Protein AF-A0A537ZYX0-F1 (afdb_monomer)

Mean predicted aligned error: 9.36 Å

Secondary structure (DSSP, 8-state):
-------TT-------TTS-EEEEEEE--SSPPEEEEEE-SSSPEEEEEEEEEE-SSTT----SS-TTSSEEEEEEEEEEESEEEEEEPTTEEEEEEEEEPP-----

Structure (mmCIF, N/CA/C/O backbone):
data_AF-A0A537ZYX0-F1
#
_entry.id   AF-A0A537ZYX0-F1
#
loop_
_atom_site.group_PDB
_atom_site.id
_atom_site.type_symbol
_atom_site.label_atom_id
_atom_site.label_alt_id
_atom_site.label_comp_id
_atom_site.label_asym_id
_atom_site.label_entity_id
_atom_site.label_seq_id
_atom_site.pdbx_PDB_ins_code
_atom_site.Cartn_x
_atom_site.Cartn_y
_atom_site.Cartn_z
_atom_site.occupancy
_atom_site.B_iso_or_equiv
_atom_site.auth_seq_id
_atom_site.auth_comp_id
_atom_site.auth_asym_id
_atom_site.auth_atom_id
_atom_site.pdbx_PDB_model_num
ATOM 1 N N . MET A 1 1 ? 2.240 -6.102 23.734 1.00 39.19 1 MET A N 1
ATOM 2 C CA . MET A 1 1 ? 1.396 -6.406 22.558 1.00 39.19 1 MET A CA 1
ATOM 3 C C . MET A 1 1 ? 2.169 -7.359 21.671 1.00 39.19 1 MET A C 1
ATOM 5 O O . MET A 1 1 ? 3.277 -7.013 21.280 1.00 39.19 1 MET A O 1
ATOM 9 N N . GLN A 1 2 ? 1.643 -8.554 21.417 1.00 29.19 2 GLN A N 1
ATOM 10 C CA . GLN A 1 2 ? 2.287 -9.540 20.555 1.00 29.19 2 GLN A CA 1
ATOM 11 C C . GLN A 1 2 ? 1.428 -9.696 19.305 1.00 29.19 2 GLN A C 1
ATOM 13 O O . GLN A 1 2 ? 0.425 -10.392 19.309 1.00 29.19 2 GLN A O 1
ATOM 18 N N . LEU A 1 3 ? 1.807 -9.011 18.229 1.00 44.59 3 LEU A N 1
ATOM 19 C CA . LEU A 1 3 ? 1.122 -9.152 16.950 1.00 44.59 3 LEU A CA 1
ATOM 20 C C . LEU A 1 3 ? 1.593 -10.456 16.300 1.00 44.59 3 LEU A C 1
ATOM 22 O O . LEU A 1 3 ? 2.694 -10.538 15.755 1.00 44.59 3 LEU A O 1
ATOM 26 N N . GLY A 1 4 ? 0.765 -11.496 16.395 1.00 32.22 4 GLY A N 1
ATOM 27 C CA . GLY A 1 4 ? 0.979 -12.768 15.714 1.00 32.22 4 GLY A CA 1
ATOM 28 C C . GLY A 1 4 ? 0.856 -12.592 14.204 1.00 32.22 4 GLY A C 1
ATOM 29 O O . GLY A 1 4 ? -0.239 -12.644 13.650 1.00 32.22 4 GLY A O 1
ATOM 30 N N . VAL A 1 5 ? 1.982 -12.382 13.525 1.00 44.59 5 VAL A N 1
ATOM 31 C CA . VAL A 1 5 ? 2.035 -12.330 12.064 1.00 44.59 5 VAL A CA 1
ATOM 32 C C . VAL A 1 5 ? 2.894 -13.497 11.572 1.00 44.59 5 VAL A C 1
ATOM 34 O O . VAL A 1 5 ? 4.108 -13.342 11.436 1.00 44.59 5 VAL A O 1
ATOM 37 N N . PRO A 1 6 ? 2.315 -14.680 11.284 1.00 38.88 6 PRO A N 1
ATOM 38 C CA . PRO A 1 6 ? 3.043 -15.740 10.607 1.00 38.88 6 PRO A CA 1
ATOM 39 C C . PRO A 1 6 ? 3.127 -15.364 9.124 1.00 38.88 6 PRO A C 1
ATOM 41 O O . PRO A 1 6 ? 2.340 -15.809 8.294 1.00 38.88 6 PRO A O 1
ATOM 44 N N . LEU A 1 7 ? 4.047 -14.466 8.778 1.00 48.28 7 LEU A N 1
ATOM 45 C CA . LEU A 1 7 ? 4.360 -14.147 7.390 1.00 48.28 7 LEU A CA 1
ATOM 46 C C . LEU A 1 7 ? 5.829 -14.476 7.151 1.00 48.28 7 LEU A C 1
ATOM 48 O O . LEU A 1 7 ? 6.707 -13.634 7.336 1.00 48.28 7 LEU A O 1
ATOM 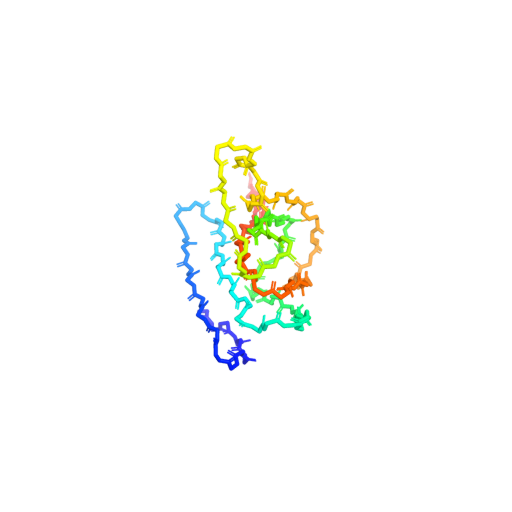52 N N . ALA A 1 8 ? 6.087 -15.716 6.734 1.00 36.00 8 ALA A N 1
ATOM 53 C CA . ALA A 1 8 ? 7.405 -16.155 6.296 1.00 36.00 8 ALA A CA 1
ATOM 54 C C . ALA A 1 8 ? 8.005 -15.134 5.304 1.00 36.00 8 ALA A C 1
ATOM 56 O O . ALA A 1 8 ? 7.384 -14.788 4.296 1.00 36.00 8 ALA A O 1
ATOM 57 N N . GLY A 1 9 ? 9.193 -14.611 5.625 1.00 38.75 9 GLY A N 1
ATOM 58 C CA . GLY A 1 9 ? 9.973 -13.727 4.751 1.00 38.75 9 GLY A CA 1
ATOM 59 C C . GLY A 1 9 ? 9.588 -12.238 4.720 1.00 38.75 9 GLY A C 1
ATOM 60 O O . GLY A 1 9 ? 10.052 -11.533 3.819 1.00 38.75 9 GLY A O 1
ATOM 61 N N . LYS A 1 10 ? 8.771 -11.730 5.658 1.00 50.34 10 LYS A N 1
ATOM 62 C CA . LYS A 1 10 ? 8.333 -10.318 5.676 1.00 50.34 10 LYS A CA 1
ATOM 63 C C . LYS A 1 10 ? 8.862 -9.560 6.896 1.00 50.34 10 LYS A C 1
ATOM 65 O O . LYS A 1 10 ? 8.783 -10.050 8.014 1.00 50.34 10 LYS A O 1
ATOM 70 N N . GLN A 1 11 ? 9.380 -8.355 6.665 1.00 45.97 11 GLN A N 1
ATOM 71 C CA . GLN A 1 11 ? 9.804 -7.426 7.713 1.00 45.97 11 GLN A CA 1
ATOM 72 C C . GLN A 1 11 ? 8.678 -6.420 7.967 1.00 45.97 11 GLN A C 1
ATOM 74 O O . GLN A 1 11 ? 8.112 -5.893 7.009 1.00 45.97 11 GLN A O 1
ATOM 79 N N . ALA A 1 12 ? 8.366 -6.178 9.237 1.00 52.12 12 ALA A N 1
ATOM 80 C CA . ALA A 1 12 ? 7.428 -5.166 9.701 1.00 52.12 12 ALA A CA 1
ATOM 81 C C . ALA A 1 12 ? 8.176 -4.215 10.643 1.00 52.12 12 ALA A C 1
ATOM 83 O O . ALA A 1 12 ? 8.887 -4.670 11.536 1.00 52.12 12 ALA A O 1
ATOM 84 N N . LEU A 1 13 ? 8.029 -2.911 10.426 1.00 54.00 13 LEU A N 1
ATOM 85 C CA . LEU A 1 13 ? 8.497 -1.861 11.331 1.00 54.00 13 LEU A CA 1
ATOM 86 C C . LEU A 1 13 ? 7.262 -1.156 11.883 1.00 54.00 13 LEU A C 1
ATOM 88 O O . LEU A 1 13 ? 6.334 -0.907 11.112 1.00 54.00 13 LEU A O 1
ATOM 92 N N . ILE A 1 14 ? 7.259 -0.894 13.189 1.00 57.06 14 ILE A N 1
ATOM 93 C CA . ILE A 1 14 ? 6.154 -0.258 13.906 1.00 57.06 14 ILE A CA 1
ATOM 94 C C . ILE A 1 14 ? 6.682 1.022 14.560 1.00 57.06 14 ILE A C 1
ATOM 96 O O . ILE A 1 14 ? 7.647 0.964 15.319 1.00 57.06 14 ILE A O 1
ATOM 100 N N . ASP A 1 15 ? 6.043 2.151 14.255 1.00 58.50 15 ASP A N 1
ATOM 101 C CA . ASP A 1 15 ? 6.259 3.462 14.881 1.00 58.50 15 ASP A CA 1
ATOM 102 C C . ASP A 1 15 ? 4.930 3.930 15.508 1.00 58.50 15 ASP A C 1
ATOM 104 O O . ASP A 1 15 ? 3.859 3.634 14.970 1.00 58.50 15 ASP A O 1
ATOM 108 N N . HIS A 1 16 ? 5.009 4.598 16.660 1.00 57.41 16 HIS A N 1
ATOM 109 C CA . HIS A 1 16 ? 3.891 4.963 17.541 1.00 57.41 16 HIS A CA 1
ATOM 110 C C . HIS A 1 16 ? 3.931 6.429 18.010 1.00 57.41 16 HIS A C 1
ATOM 112 O O . HIS A 1 16 ? 3.360 6.771 19.045 1.00 57.41 16 HIS A O 1
ATOM 118 N N . THR A 1 17 ? 4.610 7.305 17.277 1.00 58.88 17 THR A N 1
ATOM 119 C CA . THR A 1 17 ? 4.870 8.696 17.689 1.00 58.88 17 THR A CA 1
ATOM 120 C C . THR A 1 17 ? 3.625 9.584 17.861 1.00 58.88 17 THR A C 1
ATOM 122 O O . THR A 1 17 ? 3.678 10.534 18.637 1.00 58.88 17 THR A O 1
ATOM 125 N N . ASP A 1 18 ? 2.494 9.277 17.218 1.00 66.69 18 ASP A N 1
ATOM 126 C CA . ASP A 1 18 ? 1.258 10.087 17.223 1.00 66.69 18 ASP A CA 1
ATOM 127 C C . ASP A 1 18 ? -0.003 9.304 17.661 1.00 66.69 18 ASP A C 1
ATOM 129 O O . ASP A 1 18 ? -1.133 9.760 17.476 1.00 66.69 18 ASP A O 1
ATOM 133 N N . GLY A 1 19 ? 0.171 8.100 18.218 1.00 67.38 19 GLY A N 1
ATOM 134 C CA . GLY A 1 19 ? -0.928 7.174 18.522 1.00 67.38 19 GLY A CA 1
ATOM 135 C C . GLY A 1 19 ? -1.474 6.420 17.301 1.00 67.38 19 GLY A C 1
ATOM 136 O O . GLY A 1 19 ? -2.299 5.518 17.467 1.00 67.38 19 GLY A O 1
ATOM 137 N N . SER A 1 20 ? -1.000 6.727 16.092 1.00 72.94 20 SER A N 1
ATOM 138 C CA . SER A 1 20 ? -1.216 5.897 14.909 1.00 72.94 20 SER A CA 1
ATOM 139 C C . SER A 1 20 ? -0.265 4.699 14.927 1.00 72.94 20 SER A C 1
ATOM 141 O O . SER A 1 20 ? 0.797 4.716 15.551 1.00 72.94 20 SER A O 1
ATOM 143 N N . LEU A 1 21 ? -0.663 3.620 14.253 1.00 75.12 21 LEU A N 1
ATOM 144 C CA . LEU A 1 21 ? 0.215 2.482 13.991 1.00 75.12 21 LEU A CA 1
ATOM 145 C C . LEU A 1 21 ? 0.659 2.539 12.536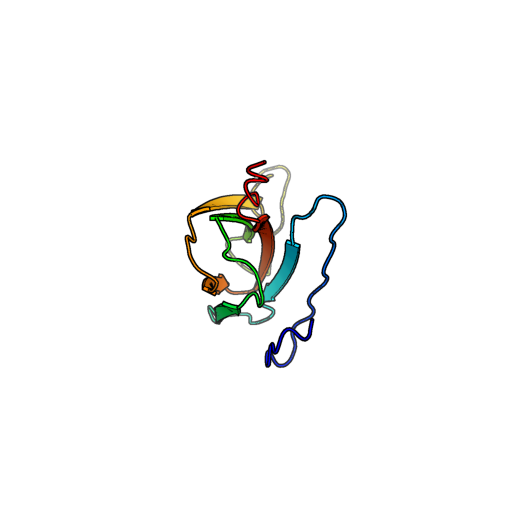 1.00 75.12 21 LEU A C 1
ATOM 147 O O . LEU A 1 21 ? -0.174 2.498 11.629 1.00 75.12 21 LEU A O 1
ATOM 151 N N . TYR A 1 22 ? 1.968 2.584 12.320 1.00 77.69 22 TYR A N 1
ATOM 152 C CA . TYR A 1 22 ? 2.554 2.482 10.989 1.00 77.69 22 TYR A CA 1
ATOM 153 C C . TYR A 1 22 ? 3.038 1.054 10.746 1.00 77.69 22 TYR A C 1
ATOM 155 O O . TYR A 1 22 ? 3.713 0.471 11.587 1.00 77.69 22 TYR A O 1
ATOM 163 N N . LEU A 1 23 ? 2.688 0.480 9.595 1.00 80.12 23 LEU A N 1
ATOM 164 C CA . LEU A 1 23 ? 3.163 -0.829 9.157 1.00 80.12 23 LEU A CA 1
ATOM 165 C C . LEU A 1 23 ? 3.702 -0.735 7.734 1.00 80.12 23 LEU A C 1
ATOM 167 O O . LEU A 1 23 ? 2.994 -0.312 6.822 1.00 80.12 23 LEU A O 1
ATOM 171 N N . ILE A 1 24 ? 4.922 -1.215 7.521 1.00 81.81 24 ILE A N 1
ATOM 172 C CA . ILE A 1 24 ? 5.492 -1.406 6.184 1.00 81.81 24 ILE A CA 1
ATOM 173 C C . ILE A 1 24 ? 5.420 -2.890 5.838 1.00 81.81 24 ILE A C 1
ATOM 175 O O . ILE A 1 24 ? 5.886 -3.733 6.599 1.00 81.81 24 ILE A O 1
ATOM 179 N N . VAL A 1 25 ? 4.843 -3.216 4.681 1.00 83.19 25 VAL A N 1
ATOM 180 C CA . VAL A 1 25 ? 4.760 -4.581 4.160 1.00 83.19 25 VAL A CA 1
ATOM 181 C C . VAL A 1 25 ? 5.292 -4.620 2.737 1.00 83.19 25 VAL A C 1
ATOM 183 O O . VAL A 1 25 ? 4.818 -3.905 1.853 1.00 83.19 25 VAL A O 1
ATOM 186 N N . VAL A 1 26 ? 6.254 -5.507 2.501 1.00 84.00 26 VAL A N 1
ATOM 187 C CA . VAL A 1 26 ? 6.850 -5.723 1.180 1.00 84.00 26 VAL A CA 1
ATOM 188 C C . VAL A 1 26 ? 6.394 -7.071 0.636 1.00 84.00 26 VAL A C 1
ATOM 190 O O . VAL A 1 26 ? 6.565 -8.104 1.288 1.00 84.00 26 VAL A O 1
ATOM 193 N N . ASN A 1 27 ? 5.830 -7.075 -0.571 1.00 85.06 27 ASN A N 1
ATOM 194 C CA . ASN A 1 27 ? 5.660 -8.299 -1.343 1.00 85.06 27 ASN A CA 1
ATOM 195 C C . ASN A 1 27 ? 6.851 -8.465 -2.290 1.00 85.06 27 ASN A C 1
ATOM 197 O O . ASN A 1 27 ? 6.929 -7.790 -3.315 1.00 85.06 27 ASN A O 1
ATOM 201 N N . LYS A 1 28 ? 7.776 -9.359 -1.926 1.00 83.69 28 LYS A N 1
ATOM 202 C CA . LYS A 1 28 ? 8.965 -9.683 -2.729 1.00 83.69 28 LYS A CA 1
ATOM 203 C C . LYS A 1 28 ? 8.670 -10.657 -3.877 1.00 83.69 28 LYS A C 1
ATOM 205 O O . LYS A 1 28 ? 9.538 -10.840 -4.728 1.00 83.69 28 LYS A O 1
ATOM 210 N N . ASP A 1 29 ? 7.487 -11.282 -3.897 1.00 85.31 29 ASP A N 1
ATOM 211 C CA . ASP A 1 29 ? 7.099 -12.197 -4.971 1.00 85.31 29 ASP A CA 1
ATOM 212 C C . ASP A 1 29 ? 6.984 -11.445 -6.296 1.00 85.31 29 ASP A C 1
ATOM 214 O O . ASP A 1 29 ? 6.493 -10.307 -6.350 1.00 85.31 29 ASP A O 1
ATOM 218 N N . ARG A 1 30 ? 7.462 -12.102 -7.357 1.00 81.75 30 ARG A N 1
ATOM 219 C CA . ARG A 1 30 ? 7.586 -11.484 -8.660 1.00 81.75 30 ARG A CA 1
ATOM 220 C C . ARG A 1 30 ? 6.320 -11.427 -9.497 1.00 81.75 30 ARG A C 1
ATOM 222 O O . ARG A 1 30 ? 6.154 -10.532 -10.323 1.00 81.75 30 ARG A O 1
ATOM 229 N N . ALA A 1 31 ? 5.430 -12.379 -9.282 1.00 84.81 31 ALA A N 1
ATOM 230 C CA . ALA A 1 31 ? 4.286 -12.620 -10.149 1.00 84.81 31 ALA A CA 1
ATOM 231 C C . ALA A 1 31 ? 2.971 -12.674 -9.370 1.00 84.81 31 ALA A C 1
ATOM 233 O O . ALA A 1 31 ? 1.912 -12.364 -9.917 1.00 84.81 31 ALA A O 1
ATOM 234 N N . HIS A 1 32 ? 3.022 -13.012 -8.084 1.00 85.88 32 HIS A N 1
ATOM 235 C CA . HIS A 1 32 ? 1.836 -13.345 -7.317 1.00 85.88 32 HIS A CA 1
ATOM 236 C C . HIS A 1 32 ? 1.385 -12.202 -6.415 1.00 85.88 32 HIS A C 1
ATOM 238 O O . HIS A 1 32 ? 2.144 -11.580 -5.663 1.00 85.88 32 HIS A O 1
ATOM 244 N N . THR A 1 33 ? 0.084 -11.928 -6.495 1.00 87.56 33 THR A N 1
ATOM 245 C CA . THR A 1 33 ? -0.592 -11.080 -5.519 1.00 87.56 33 THR A CA 1
ATOM 246 C C . THR A 1 33 ? -0.730 -11.862 -4.222 1.00 87.56 33 THR A C 1
ATOM 248 O O . THR A 1 33 ? -1.269 -12.965 -4.217 1.00 87.56 33 THR A O 1
ATOM 251 N N . MET A 1 34 ? -0.317 -11.260 -3.112 1.00 84.44 34 MET A N 1
ATOM 252 C CA . MET A 1 34 ? -0.487 -11.849 -1.789 1.00 84.44 34 MET A CA 1
ATOM 253 C C . MET A 1 34 ? -1.727 -11.274 -1.115 1.00 84.44 34 MET A C 1
ATOM 255 O O . MET A 1 34 ? -1.884 -10.055 -0.994 1.00 84.44 34 MET A O 1
ATOM 259 N N . HIS A 1 35 ? -2.591 -12.163 -0.640 1.00 86.06 35 HIS A N 1
ATOM 260 C CA . HIS A 1 35 ? -3.754 -11.816 0.164 1.00 86.06 35 HIS A CA 1
ATOM 261 C C . HIS A 1 35 ? -3.421 -12.029 1.637 1.00 86.06 35 HIS A C 1
ATOM 263 O O . HIS A 1 35 ? -2.775 -13.008 2.006 1.00 86.06 35 HIS A O 1
ATOM 269 N N . GLY A 1 36 ? -3.830 -11.092 2.481 1.00 81.12 36 GLY A N 1
ATOM 270 C CA . GLY A 1 36 ? -3.583 -11.177 3.909 1.00 81.12 36 GLY A CA 1
ATOM 271 C C . GLY A 1 36 ? -4.548 -10.320 4.699 1.00 81.12 36 GLY A C 1
ATOM 272 O O . GLY A 1 36 ? -5.443 -9.657 4.169 1.00 81.12 36 GLY A O 1
ATOM 273 N N . SER A 1 37 ? -4.375 -10.337 6.008 1.00 82.69 37 SER A N 1
ATOM 274 C CA . SER A 1 37 ? -5.085 -9.437 6.899 1.00 82.69 37 SER A CA 1
ATOM 275 C C . SER A 1 37 ? -4.136 -8.975 7.983 1.00 82.69 37 SER A C 1
ATOM 277 O O . SER A 1 37 ? -3.370 -9.774 8.511 1.00 82.69 37 SER A O 1
ATOM 279 N N . ILE A 1 38 ? -4.197 -7.688 8.294 1.00 78.69 38 ILE A N 1
ATOM 280 C CA . ILE A 1 38 ? -3.536 -7.127 9.463 1.00 78.69 38 ILE A CA 1
ATOM 281 C C . ILE A 1 38 ? -4.566 -7.186 10.585 1.00 78.69 38 ILE A C 1
ATOM 283 O O . ILE A 1 38 ? -5.635 -6.581 10.474 1.00 78.69 38 ILE A O 1
ATOM 287 N N . LEU A 1 39 ? -4.265 -7.959 11.622 1.00 78.56 39 LEU A N 1
ATOM 288 C CA . LEU A 1 39 ? -5.045 -7.988 12.850 1.00 78.56 39 LEU A CA 1
ATOM 289 C C . LEU A 1 39 ? -4.387 -7.033 13.841 1.00 78.56 39 LEU A C 1
ATOM 291 O O . LEU A 1 39 ? -3.188 -7.142 14.073 1.00 78.56 39 LEU A O 1
ATOM 295 N N . VAL A 1 40 ? -5.162 -6.111 14.403 1.00 71.94 40 VAL A N 1
ATOM 296 C CA . VAL A 1 40 ? -4.708 -5.236 15.488 1.00 71.94 40 VAL A CA 1
ATOM 297 C C . VAL A 1 40 ? -5.413 -5.663 16.761 1.00 71.94 40 VAL A C 1
ATOM 299 O O . VAL A 1 40 ? -6.643 -5.668 16.839 1.00 71.94 40 VAL A O 1
ATOM 302 N N . GLU A 1 41 ? -4.626 -6.056 17.753 1.00 68.94 41 GLU A N 1
ATOM 303 C CA . GLU A 1 41 ? -5.140 -6.389 19.076 1.00 68.94 41 GLU A CA 1
ATOM 304 C C . GLU A 1 41 ? -5.419 -5.114 19.885 1.00 68.94 41 GLU A C 1
ATOM 306 O O . GLU A 1 41 ? -4.726 -4.107 19.750 1.00 68.94 41 GLU A O 1
ATOM 311 N N . GLY A 1 42 ? -6.455 -5.145 20.728 1.00 68.00 42 GLY A N 1
ATOM 312 C CA . GLY A 1 42 ? -6.869 -4.008 21.558 1.00 68.00 42 GLY A CA 1
ATOM 313 C C . GLY A 1 42 ? -7.953 -3.145 20.908 1.00 68.00 42 GLY A C 1
ATOM 314 O O . GLY A 1 42 ? -9.146 -3.346 21.162 1.00 68.00 42 GLY A O 1
ATOM 315 N N . SER A 1 43 ? -7.560 -2.195 20.061 1.00 64.00 43 SER A N 1
ATOM 316 C CA . SER A 1 43 ? -8.456 -1.141 19.560 1.00 64.00 43 SER A CA 1
ATOM 317 C C . SER A 1 43 ? -8.924 -1.377 18.126 1.00 64.00 43 SER A C 1
ATOM 319 O O . SER A 1 43 ? -8.184 -1.864 17.274 1.00 64.00 43 SER A O 1
ATOM 321 N N . ALA A 1 44 ? -10.181 -1.022 17.845 1.00 67.94 44 ALA A N 1
ATOM 322 C CA . ALA A 1 44 ? -10.702 -1.047 16.482 1.00 67.94 44 ALA A CA 1
ATOM 323 C C . ALA A 1 44 ? -10.024 0.031 15.621 1.00 67.94 44 ALA A C 1
ATOM 325 O O . ALA A 1 44 ? -9.792 1.157 16.070 1.00 67.94 44 ALA A O 1
ATOM 326 N N . ILE A 1 45 ? -9.748 -0.311 14.364 1.00 71.25 45 ILE A N 1
ATOM 327 C CA . ILE A 1 45 ? -9.186 0.612 13.381 1.00 71.25 45 ILE A CA 1
ATOM 328 C C . ILE A 1 45 ? -10.354 1.383 12.765 1.00 71.25 45 ILE A C 1
ATOM 330 O O . ILE A 1 45 ? -11.264 0.782 12.188 1.00 71.25 45 ILE A O 1
ATOM 334 N N . LYS A 1 46 ? -10.344 2.718 12.845 1.00 75.81 46 LYS A N 1
ATOM 335 C CA . LYS A 1 46 ? -11.378 3.531 12.181 1.00 75.81 46 LYS A CA 1
ATOM 336 C C . LYS A 1 46 ? -11.108 3.612 10.682 1.00 75.81 46 LYS A C 1
ATOM 338 O O . LYS A 1 46 ? -11.974 3.319 9.856 1.00 75.81 46 LYS A O 1
ATOM 343 N N . SER A 1 47 ? -9.879 3.976 10.340 1.00 78.62 47 SER A N 1
ATOM 344 C CA . SER A 1 47 ? -9.434 4.145 8.963 1.00 78.62 47 SER A CA 1
ATOM 345 C C . SER A 1 47 ? -7.966 3.787 8.822 1.00 78.62 47 SER A C 1
ATOM 347 O O . SER A 1 47 ? -7.179 4.044 9.734 1.00 78.62 47 SER A O 1
ATO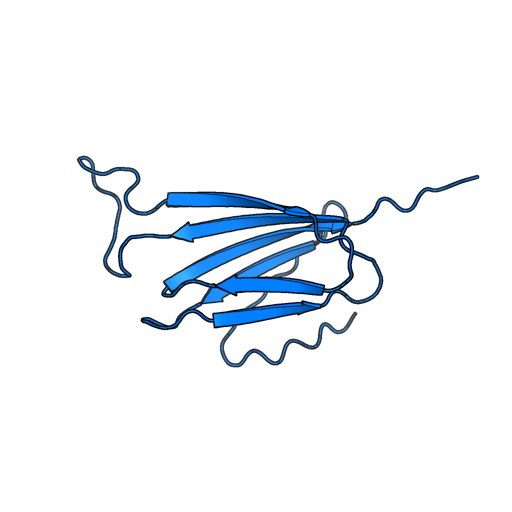M 349 N N . ALA A 1 48 ? -7.604 3.283 7.650 1.00 83.19 48 ALA A N 1
ATOM 350 C CA . ALA A 1 48 ? -6.224 3.092 7.251 1.00 83.19 48 ALA A CA 1
ATOM 351 C C . ALA A 1 48 ? -5.897 3.951 6.026 1.00 83.19 48 ALA A C 1
ATOM 353 O O . ALA A 1 48 ? -6.699 4.025 5.092 1.00 83.19 48 ALA A O 1
ATOM 354 N N . ILE A 1 49 ? -4.732 4.591 6.017 1.00 84.25 49 ILE A N 1
ATOM 355 C CA . ILE A 1 49 ? -4.157 5.210 4.822 1.00 84.25 49 ILE A CA 1
ATOM 356 C C . ILE A 1 49 ? -3.110 4.245 4.291 1.00 84.25 49 ILE A C 1
ATOM 358 O O . ILE A 1 49 ? -2.170 3.879 4.990 1.00 84.25 49 ILE A O 1
ATOM 362 N N . VAL A 1 50 ? -3.316 3.783 3.065 1.00 84.56 50 VAL A N 1
ATOM 363 C CA . VAL A 1 50 ? -2.453 2.812 2.408 1.00 84.56 50 VAL A CA 1
ATOM 364 C C . VAL A 1 50 ? -1.703 3.519 1.295 1.00 84.56 50 VAL A C 1
ATOM 366 O O . VAL A 1 50 ? -2.325 3.949 0.324 1.00 84.56 50 VAL A O 1
ATOM 369 N N . HIS A 1 51 ? -0.383 3.605 1.405 1.00 87.19 51 HIS A N 1
ATOM 370 C CA . HIS A 1 51 ? 0.469 4.044 0.305 1.00 87.19 51 HIS A CA 1
ATOM 371 C C . HIS A 1 51 ? 1.077 2.824 -0.361 1.00 87.19 51 HIS A C 1
ATOM 373 O O . HIS A 1 51 ? 1.604 1.938 0.310 1.00 87.19 51 HIS A O 1
ATOM 379 N N . ARG A 1 52 ? 1.020 2.762 -1.688 1.00 86.94 52 ARG A N 1
ATOM 380 C CA . ARG A 1 52 ? 1.586 1.653 -2.445 1.00 86.94 52 ARG A CA 1
ATOM 381 C C . ARG A 1 52 ? 2.473 2.154 -3.563 1.00 86.94 52 ARG A C 1
ATOM 383 O O . ARG A 1 52 ? 1.988 2.814 -4.476 1.00 86.94 52 ARG A O 1
ATOM 390 N N . LEU A 1 53 ? 3.738 1.759 -3.527 1.00 86.38 53 LEU A N 1
ATOM 391 C CA . LEU A 1 53 ? 4.642 1.921 -4.656 1.00 86.38 53 LEU A CA 1
ATOM 392 C C . LEU A 1 53 ? 4.332 0.831 -5.689 1.00 86.38 53 LEU A C 1
ATOM 394 O O . LEU A 1 53 ? 4.404 -0.361 -5.373 1.00 86.38 53 LEU A O 1
ATOM 398 N N . VAL A 1 54 ? 3.932 1.233 -6.896 1.00 81.69 54 VAL A N 1
ATOM 399 C CA . VAL A 1 54 ? 3.565 0.315 -7.984 1.00 81.69 54 VAL A CA 1
ATOM 400 C C . VAL A 1 54 ? 4.217 0.777 -9.283 1.00 81.69 54 VAL A C 1
ATOM 402 O O . VAL A 1 54 ? 4.279 1.972 -9.560 1.00 81.69 54 VAL A O 1
ATOM 405 N N . GLY A 1 55 ? 4.657 -0.182 -10.091 1.00 83.94 55 GLY A N 1
ATOM 406 C CA . GLY A 1 55 ? 5.073 0.022 -11.475 1.00 83.94 55 GLY A CA 1
ATOM 407 C C . GLY A 1 55 ? 4.513 -1.085 -12.376 1.00 83.94 55 GLY A C 1
ATOM 408 O O . GLY A 1 55 ? 3.969 -2.069 -11.867 1.00 83.94 55 GLY A O 1
ATOM 409 N N . PRO A 1 56 ? 4.629 -0.950 -13.708 1.00 84.75 56 PRO A N 1
ATOM 410 C CA . PRO A 1 56 ? 4.141 -1.952 -14.659 1.00 84.75 56 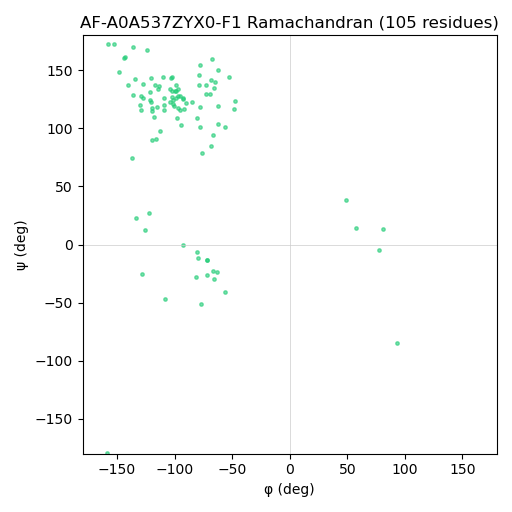PRO A CA 1
ATOM 411 C C . PRO A 1 56 ? 4.908 -3.283 -14.588 1.00 84.75 56 PRO A C 1
ATOM 413 O O . PRO A 1 56 ? 4.378 -4.315 -14.986 1.00 84.75 56 PRO A O 1
ATOM 416 N N . SER A 1 57 ? 6.148 -3.278 -14.088 1.00 83.44 57 SER A N 1
ATOM 417 C CA . SER A 1 57 ? 6.955 -4.475 -13.833 1.00 83.44 57 SER A CA 1
ATOM 418 C C . SER A 1 57 ? 8.044 -4.181 -12.795 1.00 83.44 57 SER A C 1
ATOM 420 O O . SER A 1 57 ? 8.272 -3.026 -12.438 1.00 83.44 57 SER A O 1
ATOM 422 N N . PHE A 1 58 ? 8.763 -5.208 -12.338 1.00 79.38 58 PHE A N 1
ATOM 423 C CA . PHE A 1 58 ? 9.896 -5.054 -11.410 1.00 79.38 58 PHE A CA 1
ATOM 424 C C . PHE A 1 58 ? 11.153 -4.447 -12.018 1.00 79.38 58 PHE A C 1
ATO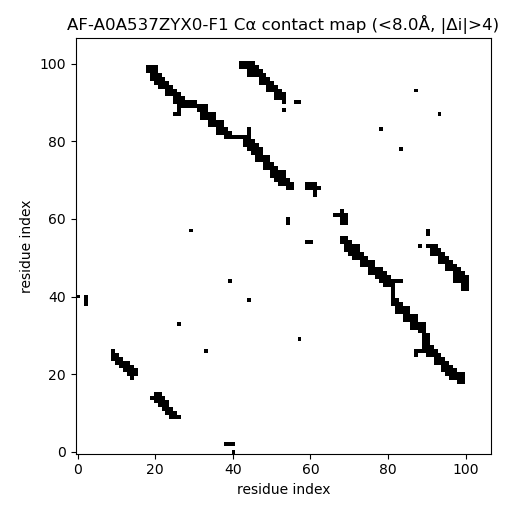M 426 O O . PHE A 1 58 ? 12.066 -4.075 -11.290 1.00 79.38 58 PHE A O 1
ATOM 433 N N . LEU A 1 59 ? 11.199 -4.377 -13.347 1.00 86.19 59 LEU A N 1
ATOM 434 C CA . LEU A 1 59 ? 12.254 -3.707 -14.101 1.00 86.19 59 LEU A CA 1
ATOM 435 C C . LEU A 1 59 ? 11.887 -2.250 -14.406 1.00 86.19 59 LEU A C 1
ATOM 437 O O . LEU A 1 59 ? 12.642 -1.556 -15.080 1.00 86.19 59 LEU A O 1
ATOM 441 N N . ALA A 1 60 ? 10.709 -1.787 -13.982 1.00 87.81 60 ALA A N 1
ATOM 442 C CA . ALA A 1 60 ? 10.290 -0.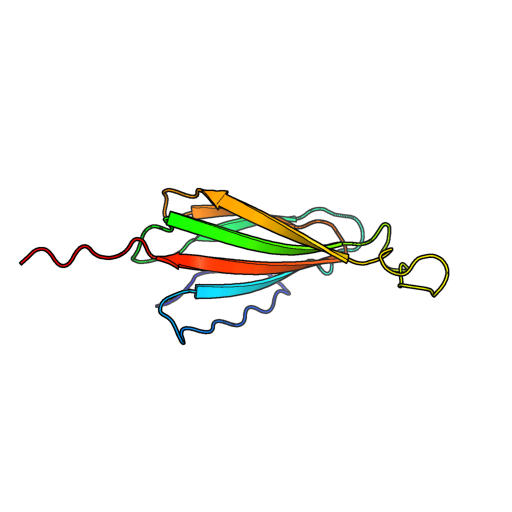420 -14.224 1.00 87.81 60 ALA A CA 1
ATOM 443 C C . ALA A 1 60 ? 11.079 0.555 -13.343 1.00 87.81 60 ALA A C 1
ATOM 445 O O . ALA A 1 60 ? 11.258 0.338 -12.148 1.00 87.81 60 ALA A O 1
ATOM 446 N N . PHE A 1 61 ? 11.491 1.664 -13.946 1.00 90.88 61 PHE A N 1
ATOM 447 C CA . PHE A 1 61 ? 12.083 2.814 -13.277 1.00 90.88 61 PHE A CA 1
ATOM 448 C C . PHE A 1 61 ? 11.612 4.098 -13.966 1.00 90.88 61 PHE A C 1
ATOM 450 O O . PHE A 1 61 ? 11.116 4.062 -15.100 1.00 90.88 61 PHE A O 1
ATOM 457 N N . ASN A 1 62 ? 11.739 5.221 -13.264 1.00 93.56 62 ASN A N 1
ATOM 458 C CA . ASN A 1 62 ? 11.371 6.536 -13.779 1.00 93.56 62 ASN A CA 1
ATOM 459 C C . ASN A 1 62 ? 12.461 7.056 -14.717 1.00 93.56 62 ASN A C 1
ATOM 461 O O . ASN A 1 62 ? 13.649 6.950 -14.420 1.00 93.56 62 ASN A O 1
ATOM 465 N N . THR A 1 63 ? 12.053 7.631 -15.843 1.00 93.94 63 THR A N 1
ATOM 466 C CA . THR A 1 63 ? 12.952 8.292 -16.800 1.00 93.94 63 THR A CA 1
ATOM 467 C C . THR A 1 63 ? 12.490 9.721 -17.031 1.00 93.94 63 THR A C 1
ATOM 469 O O . THR A 1 63 ? 11.367 10.066 -16.678 1.00 93.94 63 THR A O 1
ATOM 472 N N . VAL A 1 64 ? 13.316 10.552 -17.671 1.00 94.94 64 VAL A N 1
ATOM 473 C CA . VAL A 1 64 ? 12.916 11.925 -18.036 1.00 94.94 64 VAL A CA 1
ATOM 474 C C . VAL A 1 64 ? 11.646 11.925 -18.897 1.00 94.94 64 VAL A C 1
ATOM 476 O O . VAL A 1 64 ? 10.745 12.721 -18.661 1.00 94.94 64 VAL A O 1
ATOM 479 N N . ALA A 1 65 ? 11.533 10.985 -19.841 1.00 96.06 65 ALA A N 1
ATOM 480 C CA . ALA A 1 65 ? 10.348 10.839 -20.688 1.00 96.06 65 ALA A CA 1
ATOM 481 C C . ALA A 1 65 ? 9.124 10.273 -19.939 1.00 96.06 65 ALA A C 1
ATOM 483 O O . ALA A 1 65 ? 7.992 10.530 -20.334 1.00 96.06 65 ALA A O 1
ATOM 484 N N . HIS A 1 66 ? 9.337 9.501 -18.866 1.00 93.44 66 HIS A N 1
ATOM 485 C CA . HIS A 1 66 ? 8.273 8.879 -18.070 1.00 93.44 66 HIS A CA 1
ATOM 486 C C . HIS A 1 66 ? 8.571 9.014 -16.564 1.00 93.44 66 HIS A C 1
ATOM 488 O O . HIS A 1 66 ? 8.956 8.032 -15.915 1.00 93.44 66 HIS A O 1
ATOM 494 N N . PRO A 1 67 ? 8.404 10.216 -15.984 1.00 93.31 67 PRO A N 1
ATOM 495 C CA . PRO A 1 67 ? 8.865 10.513 -14.626 1.00 93.31 67 PRO A CA 1
ATOM 496 C C . PRO A 1 67 ? 8.036 9.839 -13.525 1.00 93.31 67 PRO A C 1
ATOM 498 O O . PRO A 1 67 ? 8.471 9.792 -12.380 1.00 93.31 67 PRO A O 1
ATOM 501 N N . GLN A 1 68 ? 6.857 9.303 -13.854 1.00 92.75 68 GLN A N 1
ATOM 502 C CA . GLN A 1 68 ? 5.927 8.674 -12.906 1.00 92.75 68 GLN A CA 1
ATOM 503 C C . GLN A 1 68 ? 5.603 7.216 -13.268 1.00 92.75 68 GLN A C 1
ATOM 505 O O . GLN A 1 68 ? 4.527 6.708 -12.957 1.00 92.75 68 GLN A O 1
ATOM 510 N N . ARG A 1 69 ? 6.523 6.527 -13.951 1.00 90.50 69 ARG A N 1
ATOM 511 C CA . ARG A 1 69 ? 6.350 5.123 -14.359 1.00 90.50 69 ARG A CA 1
ATOM 512 C C . ARG A 1 69 ? 6.298 4.158 -13.167 1.00 90.50 69 ARG A C 1
ATOM 514 O O . ARG A 1 69 ? 5.644 3.120 -13.236 1.00 90.50 69 ARG A O 1
ATOM 521 N N . VAL A 1 70 ? 6.984 4.515 -12.089 1.00 91.56 70 VAL A N 1
ATOM 522 C CA . VAL A 1 70 ? 6.887 3.946 -10.749 1.00 91.56 70 VAL A CA 1
ATOM 523 C C . VAL A 1 70 ? 6.455 5.077 -9.825 1.00 91.56 70 VAL A C 1
ATOM 525 O O . VAL A 1 70 ? 7.157 6.082 -9.686 1.00 91.56 70 VAL A O 1
ATOM 528 N N . SER A 1 71 ? 5.288 4.928 -9.211 1.00 91.12 71 SER A N 1
ATOM 529 C CA . SER A 1 71 ? 4.664 5.988 -8.422 1.00 91.12 71 SER A CA 1
ATOM 530 C C . SER A 1 71 ? 3.940 5.434 -7.201 1.00 91.12 71 SER A C 1
ATOM 532 O O . SER A 1 71 ? 3.631 4.239 -7.103 1.00 91.12 71 SER A O 1
ATOM 534 N N . ILE A 1 72 ? 3.710 6.320 -6.233 1.00 91.44 72 ILE A N 1
ATOM 535 C CA . ILE A 1 72 ? 2.973 6.003 -5.016 1.00 91.44 72 ILE A CA 1
ATOM 536 C C . ILE A 1 72 ? 1.493 6.280 -5.261 1.00 91.44 72 ILE A C 1
ATOM 538 O O . ILE A 1 72 ? 1.097 7.409 -5.536 1.00 91.44 72 ILE A O 1
ATOM 542 N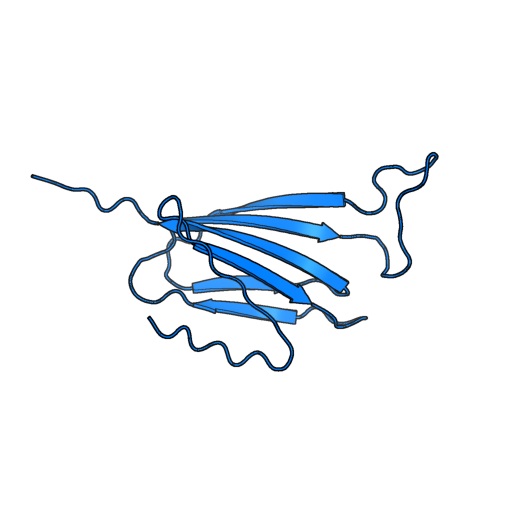 N . HIS A 1 73 ? 0.675 5.248 -5.098 1.00 90.19 73 HIS A N 1
ATOM 543 C CA . HIS A 1 73 ? -0.774 5.366 -5.052 1.00 90.19 73 HIS A CA 1
ATOM 544 C C . HIS A 1 73 ? -1.234 5.358 -3.600 1.00 90.19 73 HIS A C 1
ATOM 546 O O . HIS A 1 73 ? -0.916 4.430 -2.854 1.00 90.19 73 HIS A O 1
ATOM 552 N N . THR A 1 74 ? -2.005 6.369 -3.213 1.00 90.19 74 THR A N 1
ATOM 553 C CA . THR A 1 74 ? -2.562 6.489 -1.864 1.00 90.19 74 THR A CA 1
ATOM 554 C C . THR A 1 74 ? -4.040 6.128 -1.884 1.00 90.19 74 THR A C 1
ATOM 556 O O . THR A 1 74 ? -4.795 6.588 -2.739 1.00 90.19 74 THR A O 1
ATOM 559 N N . THR A 1 75 ? -4.483 5.304 -0.941 1.00 87.94 75 THR A N 1
ATOM 560 C CA . THR A 1 75 ? -5.895 4.946 -0.779 1.00 87.94 75 THR A CA 1
ATOM 561 C C . THR A 1 75 ? -6.267 4.988 0.693 1.00 87.94 75 THR A C 1
ATOM 563 O O . THR A 1 75 ? -5.604 4.369 1.521 1.00 87.94 75 THR A O 1
ATOM 566 N N . ARG A 1 76 ? -7.348 5.696 1.024 1.00 86.69 76 ARG A N 1
ATOM 567 C CA . ARG A 1 76 ? -7.931 5.679 2.367 1.00 86.69 76 ARG A CA 1
ATOM 568 C C . ARG A 1 76 ? -9.020 4.611 2.424 1.00 86.69 76 ARG A C 1
ATOM 570 O O . ARG A 1 76 ? -9.939 4.628 1.613 1.00 86.69 76 ARG A O 1
ATOM 577 N N . ILE A 1 77 ? -8.912 3.700 3.384 1.00 84.25 77 ILE A N 1
ATOM 578 C CA . ILE A 1 77 ? -9.828 2.574 3.567 1.00 84.25 77 ILE A CA 1
ATOM 579 C C . ILE A 1 77 ? -10.547 2.749 4.911 1.00 84.25 77 ILE A C 1
ATOM 581 O O . ILE A 1 77 ? -9.875 2.772 5.948 1.00 84.25 77 ILE A O 1
ATOM 585 N N . PRO A 1 78 ? -11.886 2.879 4.937 1.00 80.56 78 PRO A N 1
ATOM 586 C CA . PRO A 1 78 ? -12.643 2.737 6.175 1.00 80.56 78 PRO A CA 1
ATOM 587 C C . PRO A 1 78 ? -12.594 1.268 6.614 1.00 80.56 78 PRO A C 1
ATOM 589 O O . PRO A 1 78 ? -12.840 0.376 5.805 1.00 80.56 78 PRO A O 1
ATOM 592 N N . VAL A 1 79 ? -12.236 1.004 7.874 1.00 80.06 79 VAL A N 1
ATOM 593 C CA . VAL A 1 79 ? -12.041 -0.377 8.365 1.00 80.06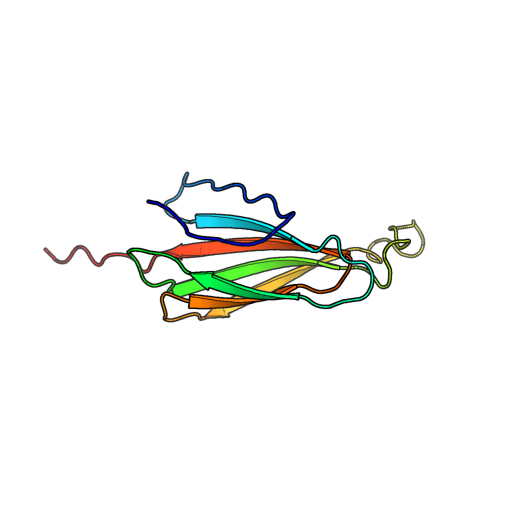 79 VAL A CA 1
ATOM 594 C C . VAL A 1 79 ? -13.163 -0.786 9.309 1.00 80.06 79 VAL A C 1
ATOM 596 O O . VAL A 1 79 ? -13.711 -1.875 9.161 1.00 80.06 79 VAL A O 1
ATOM 599 N N . GLY A 1 80 ? -13.504 0.076 10.275 1.00 73.25 80 GLY A N 1
ATOM 600 C CA . GLY A 1 80 ? -14.599 -0.148 11.227 1.00 73.25 80 GLY A CA 1
ATOM 601 C C . GLY A 1 80 ? -14.481 -1.438 12.050 1.00 73.25 80 GLY A C 1
ATOM 602 O O . GLY A 1 80 ? -15.457 -1.878 12.645 1.00 73.25 80 GLY A O 1
ATOM 603 N N . SER A 1 81 ? -13.310 -2.077 12.063 1.00 77.06 81 SER A N 1
ATOM 604 C CA . SER A 1 81 ? -13.079 -3.381 12.681 1.00 77.06 81 SER A CA 1
ATOM 605 C C . SER A 1 81 ? -11.618 -3.517 13.118 1.00 77.06 81 SER A C 1
ATOM 607 O O . SER A 1 81 ? -10.776 -2.665 12.830 1.00 77.06 81 SER A O 1
ATOM 609 N N . ARG A 1 82 ? -11.297 -4.600 13.830 1.00 76.38 82 ARG A N 1
ATOM 610 C CA . ARG A 1 82 ? -9.919 -4.932 14.242 1.00 76.38 82 ARG A CA 1
ATOM 611 C C . ARG A 1 82 ? -9.093 -5.595 13.136 1.00 76.38 82 ARG A C 1
ATOM 613 O O . ARG A 1 82 ? -7.905 -5.848 13.320 1.00 76.38 82 ARG A O 1
ATOM 620 N N . ARG A 1 83 ? -9.718 -5.913 11.998 1.00 81.44 83 ARG A N 1
ATOM 621 C CA . ARG A 1 83 ? -9.102 -6.659 10.901 1.00 81.44 83 ARG A CA 1
ATOM 622 C C . ARG A 1 83 ? -9.111 -5.815 9.636 1.00 81.44 83 ARG A C 1
ATOM 624 O O . ARG A 1 83 ? -10.160 -5.553 9.060 1.00 81.44 83 ARG A O 1
ATOM 631 N N . LEU A 1 84 ? -7.927 -5.460 9.159 1.00 81.88 84 LEU A N 1
ATOM 632 C CA . LEU A 1 84 ? -7.758 -4.786 7.880 1.00 81.88 84 LEU A CA 1
ATOM 633 C C . LEU A 1 84 ? -7.377 -5.811 6.804 1.00 81.88 84 LEU A C 1
ATOM 635 O O . LEU A 1 84 ? -6.249 -6.316 6.827 1.00 81.88 84 LEU A O 1
ATOM 639 N N . PRO A 1 85 ? -8.270 -6.142 5.855 1.00 83.88 85 PRO A N 1
ATOM 640 C CA . PRO A 1 85 ? -7.888 -6.953 4.709 1.00 83.88 85 PRO A CA 1
ATOM 641 C C . PRO A 1 85 ? -6.889 -6.183 3.842 1.00 83.88 85 PRO A C 1
ATOM 643 O O . PRO A 1 85 ? -7.084 -5.007 3.533 1.00 83.88 85 PRO A O 1
ATOM 646 N N . ILE A 1 86 ? -5.819 -6.857 3.423 1.00 83.06 86 ILE A N 1
ATOM 647 C CA . ILE A 1 86 ? -4.813 -6.283 2.532 1.00 83.06 86 ILE A CA 1
ATOM 648 C C . ILE A 1 86 ? -4.579 -7.187 1.327 1.00 83.06 86 ILE A C 1
ATOM 650 O O . ILE A 1 86 ? -4.472 -8.409 1.430 1.00 83.06 86 ILE A O 1
ATOM 654 N N . ARG A 1 87 ? -4.466 -6.553 0.161 1.00 87.19 87 ARG A N 1
ATOM 655 C CA . ARG A 1 87 ? -4.068 -7.190 -1.095 1.00 87.19 87 ARG A CA 1
ATOM 656 C C . ARG A 1 87 ? -2.771 -6.552 -1.563 1.00 87.19 87 ARG A C 1
ATOM 658 O O . ARG A 1 87 ? -2.791 -5.396 -1.980 1.00 87.19 87 ARG A O 1
ATOM 665 N N . LEU A 1 88 ? -1.666 -7.282 -1.505 1.00 85.19 88 LEU A N 1
ATOM 666 C CA . LEU A 1 88 ? -0.344 -6.805 -1.901 1.00 85.19 88 LEU A CA 1
ATOM 667 C C . LEU A 1 88 ? -0.065 -7.253 -3.332 1.00 85.19 88 LEU A C 1
ATOM 669 O O . LEU A 1 88 ? -0.016 -8.449 -3.612 1.00 85.19 88 LEU A O 1
ATOM 673 N N . ARG A 1 89 ? 0.114 -6.301 -4.248 1.00 87.31 89 ARG A N 1
ATOM 674 C CA . ARG A 1 89 ? 0.460 -6.619 -5.641 1.00 87.31 89 ARG A CA 1
ATOM 675 C C . ARG A 1 89 ? 1.877 -7.216 -5.717 1.00 87.31 89 ARG A C 1
ATOM 677 O O . ARG A 1 89 ? 2.644 -7.023 -4.767 1.00 87.31 89 ARG A O 1
ATOM 684 N N . PRO A 1 90 ? 2.230 -7.941 -6.790 1.00 85.50 90 PRO A N 1
ATOM 685 C CA . PRO A 1 90 ? 3.603 -8.397 -6.997 1.00 85.50 90 PRO A CA 1
ATOM 686 C C . PRO A 1 90 ? 4.580 -7.221 -6.915 1.00 85.50 90 PRO A C 1
ATOM 688 O O . PRO A 1 90 ? 4.224 -6.112 -7.322 1.00 85.50 90 PRO A O 1
ATOM 691 N N . HIS A 1 91 ? 5.776 -7.454 -6.371 1.00 83.94 91 HIS A N 1
ATOM 692 C CA . HIS A 1 91 ? 6.845 -6.451 -6.283 1.00 83.94 91 HIS A CA 1
ATOM 693 C C . HIS A 1 91 ? 6.429 -5.088 -5.717 1.00 83.94 91 HIS A C 1
ATOM 695 O O . HIS A 1 91 ? 6.869 -4.042 -6.192 1.00 83.94 91 HIS A O 1
ATOM 701 N N . SER A 1 92 ? 5.554 -5.082 -4.714 1.00 83.44 92 SER A N 1
ATOM 702 C CA . SER A 1 92 ? 5.047 -3.836 -4.144 1.00 83.44 92 SER A CA 1
ATOM 703 C C . SER A 1 92 ? 5.576 -3.595 -2.740 1.00 83.44 92 SER A C 1
ATOM 705 O O . SER A 1 92 ? 5.709 -4.517 -1.930 1.00 83.44 92 SER A O 1
ATOM 707 N N . LEU A 1 93 ? 5.819 -2.321 -2.447 1.00 85.56 93 LEU A N 1
ATOM 708 C CA . LEU A 1 93 ? 5.967 -1.811 -1.093 1.00 85.56 93 LEU A CA 1
ATOM 709 C C . LEU A 1 93 ? 4.652 -1.139 -0.717 1.00 85.56 93 LEU A C 1
ATOM 711 O O . LEU A 1 93 ? 4.158 -0.279 -1.448 1.00 85.56 93 LEU A O 1
ATOM 715 N N . THR A 1 94 ? 4.063 -1.569 0.393 1.00 84.94 94 THR A N 1
ATOM 716 C CA . THR A 1 94 ? 2.829 -1.003 0.934 1.00 84.94 94 THR A CA 1
ATOM 717 C C . THR A 1 94 ? 3.098 -0.487 2.339 1.00 84.94 94 THR A C 1
ATOM 719 O O . THR A 1 94 ? 3.508 -1.267 3.194 1.00 84.94 94 THR A O 1
ATOM 722 N N . THR A 1 95 ? 2.852 0.794 2.592 1.00 83.88 95 THR A N 1
ATOM 723 C CA . THR A 1 95 ? 2.791 1.331 3.954 1.00 83.88 95 THR A CA 1
ATOM 724 C C . THR A 1 95 ? 1.335 1.511 4.357 1.00 83.88 95 THR A C 1
ATOM 726 O O . THR A 1 95 ? 0.478 1.806 3.521 1.00 83.88 95 THR A O 1
ATOM 729 N N . VAL A 1 96 ? 1.041 1.264 5.625 1.00 81.12 96 VAL A N 1
ATOM 730 C CA . VAL A 1 96 ? -0.291 1.379 6.209 1.00 81.12 96 VAL A CA 1
ATOM 731 C C . VAL A 1 96 ? -0.169 2.238 7.457 1.00 81.12 96 VAL A C 1
ATOM 733 O O . VAL A 1 96 ? 0.481 1.828 8.410 1.00 81.12 96 VAL A O 1
ATOM 736 N N . GLU A 1 97 ? -0.802 3.402 7.451 1.00 81.69 97 GLU A N 1
ATOM 737 C CA . GLU A 1 97 ? -1.039 4.224 8.638 1.00 81.69 97 GLU A CA 1
ATOM 738 C C . GLU A 1 97 ? -2.435 3.888 9.161 1.00 81.69 97 GLU A C 1
ATOM 740 O O . GLU A 1 97 ? -3.437 4.105 8.476 1.00 81.69 97 GLU A O 1
ATOM 745 N N . GLN A 1 98 ? -2.517 3.335 10.362 1.00 75.81 98 GLN A N 1
ATOM 746 C CA . GLN A 1 98 ? -3.771 3.015 11.028 1.00 75.81 98 GLN A CA 1
ATOM 747 C C . GLN A 1 98 ? -4.070 4.076 12.071 1.00 75.81 98 GLN A C 1
ATOM 749 O O . GLN A 1 98 ? -3.307 4.253 13.017 1.00 75.81 98 GLN A O 1
ATOM 754 N N . ARG A 1 99 ? -5.218 4.737 11.924 1.00 74.88 99 ARG A N 1
ATOM 755 C CA . ARG A 1 99 ? -5.671 5.725 12.901 1.00 74.88 99 ARG A CA 1
ATOM 756 C C . ARG A 1 99 ? -6.568 5.054 13.939 1.00 74.88 99 ARG A C 1
ATOM 758 O O . ARG A 1 99 ? -7.557 4.415 13.541 1.00 74.88 99 ARG A O 1
ATOM 765 N N . PRO A 1 100 ? -6.265 5.192 15.241 1.00 65.12 100 PRO A N 1
ATOM 766 C CA . PRO A 1 100 ? -7.125 4.664 16.285 1.00 65.12 100 PRO A CA 1
ATOM 767 C C . PRO A 1 100 ? -8.496 5.344 16.226 1.00 65.12 100 PRO A C 1
ATOM 769 O O . PRO A 1 100 ? -8.634 6.505 15.825 1.00 65.12 100 PRO A O 1
ATOM 772 N N . ALA A 1 101 ? -9.540 4.623 16.630 1.00 61.03 101 ALA A N 1
ATOM 773 C CA . ALA A 1 101 ? -10.760 5.290 17.052 1.00 61.03 101 ALA A CA 1
ATOM 774 C C . ALA A 1 101 ? -10.397 6.141 18.276 1.00 61.03 101 ALA A C 1
ATOM 776 O O . ALA A 1 101 ? -9.907 5.592 19.259 1.00 61.03 101 ALA A O 1
ATOM 777 N N . VAL A 1 102 ? -10.571 7.465 18.196 1.00 55.03 102 VAL A N 1
ATOM 778 C CA . VAL A 1 102 ? -10.408 8.351 19.356 1.00 55.03 102 VAL A CA 1
ATOM 779 C C . VAL A 1 102 ? -11.208 7.732 20.498 1.00 55.03 102 VAL A C 1
ATOM 781 O O . VAL A 1 102 ? -12.422 7.564 20.371 1.00 55.03 102 VAL A O 1
ATOM 784 N N . SER A 1 103 ? -10.533 7.339 21.578 1.00 46.88 103 SER A N 1
ATOM 785 C CA . SER A 1 103 ? -11.208 7.033 22.830 1.00 46.88 103 SER A CA 1
ATOM 786 C C . SER A 1 103 ? -11.869 8.333 23.254 1.00 46.88 103 SER A C 1
ATOM 788 O O . SER A 1 103 ? -11.177 9.268 23.656 1.00 46.88 103 SER A O 1
ATOM 790 N N . GLY A 1 104 ? -13.184 8.434 23.071 1.00 40.19 104 GLY A N 1
ATOM 791 C CA . GLY A 1 104 ? -13.956 9.510 23.665 1.00 40.19 104 GLY A CA 1
ATOM 792 C C . GLY A 1 104 ? -13.718 9.455 25.166 1.00 40.19 104 GL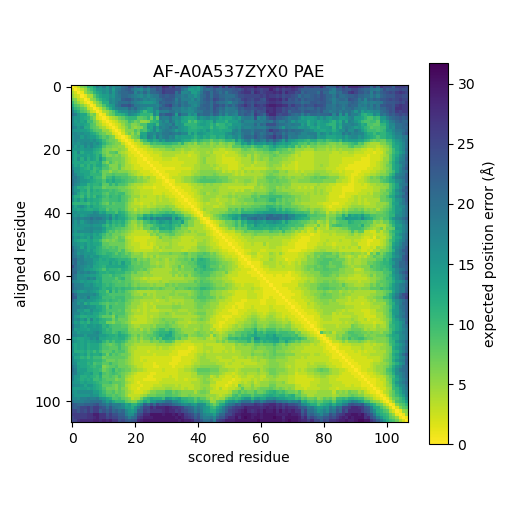Y A C 1
ATOM 793 O O . GLY A 1 104 ? -14.268 8.591 25.843 1.00 40.19 104 GLY A O 1
ATOM 794 N N . GLY A 1 105 ? -12.853 10.336 25.663 1.00 37.94 105 GLY A N 1
ATOM 795 C CA . GLY A 1 105 ? -12.822 10.709 27.064 1.00 37.94 105 GLY A CA 1
ATOM 796 C C . GLY A 1 105 ? -14.102 11.480 27.326 1.00 37.94 105 GLY A C 1
ATOM 797 O O . GLY A 1 105 ? -14.135 12.695 27.167 1.00 37.94 105 GLY A O 1
ATOM 798 N N . GLY A 1 106 ? -15.175 10.746 27.600 1.00 36.50 106 GLY A N 1
ATOM 799 C CA . GLY A 1 106 ? -16.333 11.293 28.275 1.00 36.50 106 GLY A CA 1
ATOM 800 C C . GLY A 1 106 ? -16.020 11.326 29.761 1.00 36.50 106 GLY A C 1
ATOM 801 O O . GLY A 1 106 ? -15.951 10.266 30.381 1.00 36.50 106 GLY A O 1
ATOM 802 N N . SER A 1 107 ? -15.831 12.535 30.277 1.00 33.38 107 SER A N 1
ATOM 803 C CA . SER A 1 107 ? -16.056 12.910 31.671 1.00 33.38 107 SER A CA 1
ATOM 804 C C . SER A 1 107 ? -16.728 14.272 31.668 1.00 33.38 107 SER A C 1
ATOM 806 O O . SER A 1 107 ? -16.224 15.149 30.930 1.00 33.38 107 SER A O 1
#

Nearest PDB structures (foldseek):
  4atw-assembly6_F  TM=8.978E-01  e=5.133E-07  Thermotoga maritima MSB8
  3s2c-assembly2_J  TM=8.837E-01  e=2.714E-06  Thermotoga petrophila RKU-1
  3ug4-assembly1_E  TM=8.792E-01  e=4.170E-06  Thermotoga maritima
  6d25-assembly2_F  TM=8.426E-01  e=2.714E-06  Xanthomonas citri pv. citri str. 306
  2y2w-assembly1_C  TM=7.655E-01  e=3.438E-03  Bifidobacterium longum

Sequence (107 aa):
MQLGVPLAGKQALIDHTDGSLYLIVVNKDRAHTMHGSILVEGSAIKSAIVHRLVGPSFLAFNTVAHPQRVSIHTTRIPVGSRRLPIRLRPHSLTTVEQRPAVSGGGS

Solvent-accessible surface area (backbone atoms only — not comparable to full-atom values): 6414 Å² total; per-residue (Å²): 138,84,80,88,69,95,50,91,95,57,70,74,55,80,53,61,94,82,69,35,45,37,40,42,45,59,34,82,44,82,80,52,67,46,77,52,65,52,69,48,81,94,58,46,30,42,34,33,43,34,39,31,43,47,48,94,46,90,85,54,62,60,40,93,92,41,68,66,48,44,39,75,49,75,46,78,43,80,48,79,31,40,56,43,80,42,78,40,50,40,59,19,45,33,38,36,42,34,37,57,55,79,77,77,82,82,126

pLDDT: mean 74.33, std 17.21, range [29.19, 96.06]

Radius of gyration: 15.77 Å; Cα contacts (8 Å, |Δi|>4): 214; chains: 1; bounding box: 29×29×52 Å

Foldseek 3Di:
DDFPDPDPPWDWDFDCPPPKTKTKTWAQAFADKDKDKGAAPDFFFQKKKKKKFDAPGPPDDADPVRNVNTHIDIDMDGGRGRIGIDIHGHGMIMMIITDTDPPPPDD